Protein AF-L0M8H9-F1 (afdb_monomer)

Sequence (135 aa):
MLSGITGKNSRASKGLPVQMLIFFLCVLIVCFGIFAHTKLIQRTWFQWFGEYAVSIYYDNQHADSHVEFGRADVYLEIYKGRWHMFFDIPCYRQRIANQVENNEMLNEWEIPEMDDYSFVLKNNARQTRYRHFCR

Foldseek 3Di:
DDDDDDPDPPPDPPPVVVVVVVVVVVVVVVVVVVVVVVVVVQWLDWDDDPQKIKTKGWDPPPVPPDDDPFFTWIKMFIAGHDVCVVVVNGLDMDTPDGGGRDPVQSNQWDFPDDDQFWTWIDRPPDIDIDTGHRD

Structure (mmCIF, N/CA/C/O backbone):
data_AF-L0M8H9-F1
#
_entry.id   AF-L0M8H9-F1
#
loop_
_atom_site.group_PDB
_atom_site.id
_atom_site.type_symbol
_atom_site.label_atom_id
_atom_site.label_alt_id
_atom_site.label_comp_id
_atom_site.label_asym_id
_atom_site.label_entity_id
_atom_site.label_seq_id
_atom_site.pdbx_PDB_ins_code
_atom_site.Cartn_x
_atom_site.Cartn_y
_atom_site.Cartn_z
_atom_site.occupancy
_atom_site.B_iso_or_equiv
_atom_site.auth_seq_id
_atom_site.auth_comp_id
_atom_site.auth_asym_id
_atom_site.auth_atom_id
_atom_site.pdbx_PDB_model_num
ATOM 1 N N . MET A 1 1 ? 51.473 10.904 -67.497 1.00 48.94 1 MET A N 1
ATOM 2 C CA . MET A 1 1 ? 50.974 9.667 -66.861 1.00 48.94 1 MET A CA 1
ATOM 3 C C . MET A 1 1 ? 51.459 9.647 -65.427 1.00 48.94 1 MET A C 1
ATOM 5 O O . MET A 1 1 ? 52.665 9.708 -65.250 1.00 48.94 1 MET A O 1
ATOM 9 N N . LEU A 1 2 ? 50.532 9.637 -64.463 1.00 43.12 2 LEU A N 1
ATOM 10 C CA . LEU A 1 2 ? 50.590 8.990 -63.138 1.00 43.12 2 LEU A CA 1
ATOM 11 C C . LEU A 1 2 ? 49.550 9.667 -62.231 1.00 43.12 2 LEU A C 1
ATOM 13 O O . LEU A 1 2 ? 49.849 10.554 -61.437 1.00 43.12 2 LEU A O 1
ATOM 17 N N . SER A 1 3 ? 48.294 9.248 -62.403 1.00 42.69 3 SER A N 1
ATOM 18 C CA . SER A 1 3 ? 47.244 9.432 -61.403 1.00 42.69 3 SER A CA 1
ATOM 19 C C . SER A 1 3 ? 47.542 8.505 -60.225 1.00 42.69 3 SER A C 1
ATOM 21 O O . SER A 1 3 ? 47.447 7.287 -60.357 1.00 42.69 3 SER A O 1
ATOM 23 N N . GLY A 1 4 ? 47.916 9.080 -59.084 1.00 46.88 4 GLY A N 1
ATOM 24 C CA . GLY A 1 4 ? 48.019 8.388 -57.801 1.00 46.88 4 GLY A CA 1
ATOM 25 C C . GLY A 1 4 ? 46.732 8.584 -57.009 1.00 46.88 4 GLY A C 1
ATOM 26 O O . GLY A 1 4 ? 46.434 9.683 -56.556 1.00 46.88 4 GLY A O 1
ATOM 27 N N . ILE A 1 5 ? 45.959 7.511 -56.912 1.00 50.50 5 ILE A N 1
ATOM 28 C CA . ILE A 1 5 ? 44.612 7.413 -56.351 1.00 50.50 5 ILE A CA 1
ATOM 29 C C . ILE A 1 5 ? 44.608 7.769 -54.856 1.00 50.50 5 ILE A C 1
ATOM 31 O O . ILE A 1 5 ? 45.333 7.180 -54.056 1.00 50.50 5 ILE A O 1
ATOM 35 N N . THR A 1 6 ? 43.742 8.705 -54.468 1.00 49.12 6 THR A N 1
ATOM 36 C CA . THR A 1 6 ? 43.407 9.005 -53.074 1.00 49.12 6 THR A CA 1
ATOM 37 C C . THR A 1 6 ? 42.599 7.853 -52.474 1.00 49.12 6 THR A C 1
ATOM 39 O O . THR A 1 6 ? 41.395 7.717 -52.688 1.00 49.12 6 THR A O 1
ATOM 42 N N . GLY A 1 7 ? 43.266 7.008 -51.690 1.00 44.31 7 GLY A N 1
ATOM 43 C CA . GLY A 1 7 ? 42.618 6.005 -50.852 1.00 44.31 7 GLY A CA 1
ATOM 44 C C . GLY A 1 7 ? 41.854 6.669 -49.706 1.00 44.31 7 GLY A C 1
ATOM 45 O O . GLY A 1 7 ? 42.407 6.915 -48.636 1.00 44.31 7 GLY A O 1
ATOM 46 N N . LYS A 1 8 ? 40.568 6.967 -49.919 1.00 45.81 8 LYS A N 1
ATOM 47 C CA . LYS A 1 8 ? 39.619 7.264 -48.839 1.00 45.81 8 LYS A CA 1
ATOM 48 C C . LYS A 1 8 ? 39.475 6.016 -47.965 1.00 45.81 8 LYS A C 1
ATOM 50 O O . LYS A 1 8 ? 38.771 5.075 -48.321 1.00 45.81 8 LYS A O 1
ATOM 55 N N . ASN A 1 9 ? 40.111 6.032 -46.798 1.00 46.75 9 ASN A N 1
ATOM 56 C CA . ASN A 1 9 ? 39.821 5.099 -45.714 1.00 46.75 9 ASN A CA 1
ATOM 57 C C . ASN A 1 9 ? 38.412 5.380 -45.165 1.00 46.75 9 ASN A C 1
ATOM 59 O O . ASN A 1 9 ? 38.244 6.118 -44.194 1.00 46.75 9 ASN A O 1
ATOM 63 N N . SER A 1 10 ? 37.391 4.780 -45.778 1.00 50.84 10 SER A N 1
ATOM 64 C CA . SER A 1 10 ? 36.070 4.628 -45.164 1.00 50.84 10 SER A CA 1
ATOM 65 C C . SER A 1 10 ? 36.190 3.677 -43.974 1.00 50.84 10 SER A C 1
ATOM 67 O O . SER A 1 10 ? 36.000 2.467 -44.098 1.00 50.84 10 SER A O 1
ATOM 69 N N . ARG A 1 11 ? 36.516 4.216 -42.793 1.00 55.88 11 ARG A N 1
ATOM 70 C CA . ARG A 1 11 ? 36.279 3.505 -41.533 1.00 55.88 11 ARG A CA 1
ATOM 71 C C . ARG A 1 11 ? 34.773 3.364 -41.359 1.00 55.88 11 ARG A C 1
ATOM 73 O O . ARG A 1 11 ? 34.070 4.324 -41.063 1.00 55.88 11 ARG A O 1
ATOM 80 N N . ALA A 1 12 ? 34.301 2.146 -41.593 1.00 53.41 12 ALA A N 1
ATOM 81 C CA . ALA A 1 12 ? 32.928 1.735 -41.393 1.00 53.41 12 ALA A CA 1
ATOM 82 C C . ALA A 1 12 ? 32.443 2.107 -39.981 1.00 53.41 12 ALA A C 1
ATOM 84 O O . ALA A 1 12 ? 33.004 1.670 -38.974 1.00 53.41 12 ALA A O 1
ATOM 85 N N . SER A 1 13 ? 31.374 2.900 -39.940 1.00 56.25 13 SER A N 1
ATOM 86 C CA . SER A 1 13 ? 30.564 3.239 -38.770 1.00 56.25 13 SER A CA 1
ATOM 87 C C . SER A 1 13 ? 29.892 1.979 -38.202 1.00 56.25 13 SER A C 1
ATOM 89 O O . SER A 1 13 ? 28.726 1.699 -38.458 1.00 56.25 13 SER A O 1
ATOM 91 N N . LYS A 1 14 ? 30.649 1.153 -37.473 1.00 54.75 14 LYS A N 1
ATOM 92 C CA . LYS A 1 14 ? 30.120 -0.031 -36.768 1.00 54.75 14 LYS A CA 1
ATOM 93 C C . LYS A 1 14 ? 29.769 0.252 -35.298 1.00 54.75 14 LYS A C 1
ATOM 95 O O . LYS A 1 14 ? 29.215 -0.613 -34.635 1.00 54.75 14 LYS A O 1
ATOM 100 N N . GLY A 1 15 ? 30.070 1.456 -34.796 1.00 56.44 15 GLY A N 1
ATOM 101 C CA . GLY A 1 15 ? 29.824 1.857 -33.402 1.00 56.44 15 GLY A CA 1
ATOM 102 C C . GLY A 1 15 ? 28.506 2.601 -33.154 1.00 56.44 15 GLY A C 1
ATOM 103 O O . GLY A 1 15 ? 28.009 2.585 -32.032 1.00 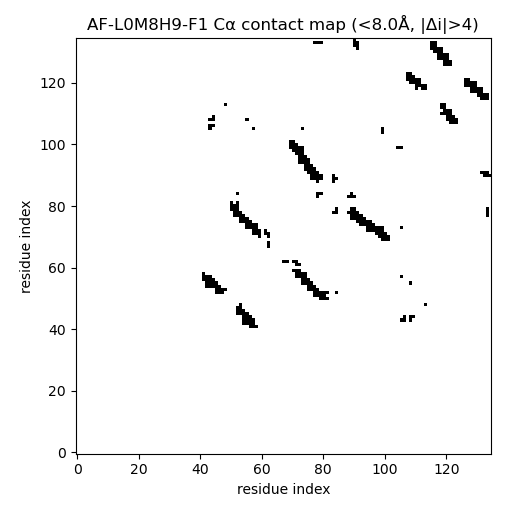56.44 15 GLY A O 1
ATOM 104 N N . LEU A 1 16 ? 27.909 3.204 -34.189 1.00 59.00 16 LEU A N 1
ATOM 105 C CA . LEU A 1 16 ? 26.694 4.018 -34.061 1.00 59.00 16 LEU A CA 1
ATOM 106 C C . LEU A 1 16 ? 25.466 3.260 -33.509 1.00 59.00 16 LEU A C 1
ATOM 108 O O . LEU A 1 16 ? 24.816 3.793 -32.611 1.00 59.00 16 LEU A O 1
ATOM 112 N N . PRO A 1 17 ? 25.133 2.032 -33.968 1.00 73.88 17 PRO A N 1
ATOM 113 C CA . PRO A 1 17 ? 23.917 1.359 -33.505 1.00 73.88 17 PRO A CA 1
ATOM 114 C C . PRO A 1 17 ? 24.040 0.868 -32.058 1.00 73.88 17 PRO A C 1
ATOM 116 O O . PRO A 1 17 ? 23.068 0.903 -31.310 1.00 73.88 17 PRO A O 1
ATOM 119 N N . VAL A 1 18 ? 25.244 0.469 -31.636 1.00 78.81 18 VAL A N 1
ATOM 120 C CA . VAL A 1 18 ? 25.504 0.037 -30.254 1.00 78.81 18 VAL A CA 1
ATOM 121 C C . VAL A 1 18 ? 25.443 1.232 -29.303 1.00 78.81 18 VAL A C 1
ATOM 123 O O . VAL A 1 18 ? 24.833 1.141 -28.242 1.00 78.81 18 VAL A O 1
ATOM 126 N N . GLN A 1 19 ? 26.004 2.378 -29.698 1.00 81.31 19 GLN A N 1
ATOM 127 C CA . GLN A 1 19 ? 25.920 3.612 -28.914 1.00 81.31 19 GLN A CA 1
ATOM 128 C C . GLN A 1 19 ? 24.477 4.126 -28.790 1.00 81.31 19 GLN A C 1
ATOM 130 O O . GLN A 1 19 ? 24.072 4.522 -27.698 1.00 81.31 19 GLN A O 1
ATOM 135 N N . MET A 1 20 ? 23.680 4.061 -29.863 1.00 84.38 20 MET A N 1
ATOM 136 C CA . MET A 1 20 ? 22.253 4.410 -29.813 1.00 84.38 20 MET A CA 1
ATOM 137 C C . MET A 1 20 ? 21.450 3.464 -28.911 1.00 84.38 20 MET A C 1
ATOM 139 O O . MET A 1 20 ? 20.607 3.930 -28.148 1.00 84.38 20 MET A O 1
ATOM 143 N N . LEU A 1 21 ? 21.732 2.155 -28.946 1.00 87.38 21 LEU A N 1
ATOM 144 C CA . LEU A 1 21 ? 21.078 1.174 -28.075 1.00 87.38 21 LEU A CA 1
ATOM 145 C C . LEU A 1 21 ? 21.384 1.438 -26.596 1.00 87.38 21 LEU A C 1
ATOM 147 O O . LEU A 1 21 ? 20.470 1.444 -25.775 1.00 87.38 21 LEU A O 1
ATOM 151 N N . ILE A 1 22 ? 22.654 1.688 -26.260 1.00 89.06 22 ILE A N 1
ATOM 152 C CA . ILE A 1 22 ? 23.066 2.018 -24.889 1.00 89.06 22 ILE A CA 1
ATOM 153 C C . ILE A 1 22 ? 22.358 3.289 -24.421 1.00 89.06 22 ILE A C 1
ATOM 155 O O . ILE A 1 22 ? 21.803 3.307 -23.327 1.00 89.06 22 ILE A O 1
ATOM 159 N N . PHE A 1 23 ? 22.319 4.331 -25.258 1.00 89.94 23 PHE A N 1
ATOM 160 C CA . PHE A 1 23 ? 21.622 5.569 -24.922 1.00 89.94 23 PHE A CA 1
ATOM 161 C C . PHE A 1 23 ? 20.132 5.326 -24.650 1.00 89.94 23 PHE A C 1
ATOM 163 O O . PHE A 1 23 ? 19.615 5.774 -23.630 1.00 89.94 23 PHE A O 1
ATOM 170 N N . PHE A 1 24 ? 19.454 4.560 -25.509 1.00 90.44 24 PHE A N 1
ATOM 171 C CA . PHE A 1 24 ? 18.038 4.238 -25.335 1.00 90.44 24 PHE A CA 1
ATOM 172 C C . PHE A 1 24 ? 17.769 3.456 -24.042 1.00 90.44 24 PHE A C 1
ATOM 174 O O . PHE A 1 24 ? 16.849 3.793 -23.298 1.00 90.44 24 PHE A O 1
ATOM 181 N N . LEU A 1 25 ? 18.606 2.463 -23.725 1.00 92.25 25 LEU A N 1
ATOM 182 C CA . LEU A 1 25 ? 18.513 1.713 -22.470 1.00 92.25 25 LEU A CA 1
ATOM 183 C C . LEU A 1 25 ? 18.731 2.615 -21.249 1.00 92.25 25 LEU A C 1
ATOM 185 O O . LEU A 1 25 ? 17.977 2.516 -20.284 1.00 92.25 25 LEU A O 1
ATOM 189 N N . CYS A 1 26 ? 19.702 3.529 -21.298 1.00 91.12 26 CYS A N 1
ATOM 190 C CA . CYS A 1 26 ? 19.927 4.495 -20.224 1.00 91.12 26 CYS A CA 1
ATOM 191 C C . CYS A 1 26 ? 18.709 5.405 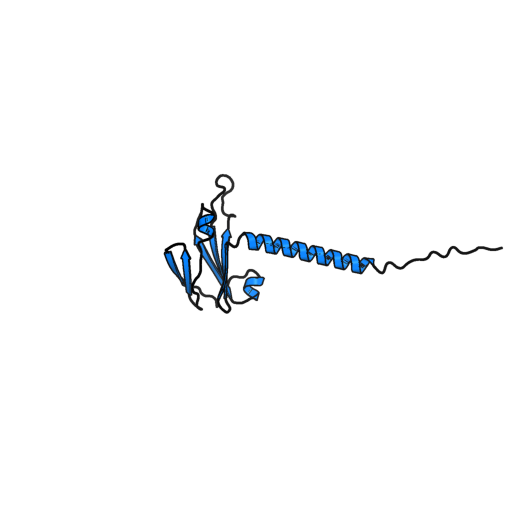-20.012 1.00 91.12 26 CYS A C 1
ATOM 193 O O . CYS A 1 26 ? 18.298 5.599 -18.870 1.00 91.12 26 CYS A O 1
ATOM 195 N N . VAL A 1 27 ? 18.100 5.923 -21.087 1.00 91.19 27 VAL A N 1
ATOM 196 C CA . VAL A 1 27 ? 16.881 6.745 -20.981 1.00 91.19 27 VAL A CA 1
ATOM 197 C C . VAL A 1 27 ? 15.742 5.941 -20.357 1.00 91.19 27 VAL A C 1
ATOM 199 O O . VAL A 1 27 ? 15.106 6.428 -19.428 1.00 91.19 27 VAL A O 1
ATOM 202 N N . LEU A 1 28 ? 15.520 4.697 -20.794 1.00 90.56 28 LEU A N 1
ATOM 203 C CA . LEU A 1 28 ? 14.486 3.834 -20.217 1.00 90.56 28 LEU A CA 1
ATOM 204 C C . LEU A 1 28 ? 14.703 3.580 -18.721 1.00 90.56 28 LEU A C 1
ATOM 206 O O . LEU A 1 28 ? 13.751 3.678 -17.950 1.00 90.56 28 LEU A O 1
ATOM 210 N N . ILE A 1 29 ? 15.939 3.296 -18.301 1.00 89.75 29 ILE A N 1
ATOM 211 C CA . ILE A 1 29 ? 16.275 3.066 -16.889 1.00 89.75 29 ILE A CA 1
ATOM 212 C C . ILE A 1 29 ? 16.031 4.331 -16.059 1.00 89.75 29 ILE A C 1
ATOM 214 O O . ILE A 1 29 ? 15.445 4.246 -14.981 1.00 89.75 29 ILE A O 1
ATOM 218 N N . VAL A 1 30 ? 16.429 5.507 -16.556 1.00 89.94 30 VAL A N 1
ATOM 219 C CA . VAL A 1 30 ? 16.196 6.786 -15.863 1.00 89.94 30 VAL A CA 1
ATOM 220 C C . VAL A 1 30 ? 14.701 7.091 -15.769 1.00 89.94 30 VAL A C 1
ATOM 222 O O . VAL A 1 30 ? 14.218 7.421 -14.687 1.00 89.94 30 VAL A O 1
ATOM 225 N N . CYS A 1 31 ? 13.946 6.929 -16.858 1.00 85.06 31 CYS A N 1
ATOM 226 C CA . CYS A 1 31 ? 12.494 7.111 -16.853 1.00 85.06 31 CYS A CA 1
ATOM 227 C C . CYS A 1 31 ? 11.807 6.158 -15.868 1.00 85.06 31 CYS A C 1
ATOM 229 O O . CYS A 1 31 ? 10.938 6.585 -15.108 1.00 85.06 31 CYS A O 1
ATOM 231 N N . PHE A 1 32 ? 12.227 4.892 -15.839 1.00 82.62 32 PHE A N 1
ATOM 232 C CA . PHE A 1 32 ? 11.719 3.906 -14.890 1.00 82.62 32 PHE A CA 1
ATOM 233 C C . PHE A 1 32 ? 12.054 4.287 -13.442 1.00 82.62 32 PHE A C 1
ATOM 235 O O . PHE A 1 32 ? 11.187 4.219 -12.576 1.00 82.62 32 PHE A O 1
ATOM 242 N N . GLY A 1 33 ? 13.279 4.754 -13.184 1.00 79.25 33 GLY A N 1
ATOM 243 C CA . GLY A 1 33 ? 13.701 5.233 -11.869 1.00 79.25 33 GLY A CA 1
ATOM 244 C C . GLY A 1 33 ? 12.878 6.425 -11.379 1.00 79.25 33 GLY A C 1
ATOM 245 O O . GLY A 1 33 ? 12.429 6.420 -10.236 1.00 79.25 33 GLY A O 1
ATOM 246 N N . ILE A 1 34 ? 12.616 7.412 -12.245 1.00 78.25 34 ILE A N 1
ATOM 247 C CA . ILE A 1 34 ? 11.774 8.576 -11.921 1.00 78.25 34 ILE A CA 1
ATOM 248 C C . ILE A 1 34 ? 10.341 8.135 -11.604 1.00 78.25 34 ILE A C 1
ATOM 250 O O . ILE A 1 34 ? 9.785 8.551 -10.590 1.00 78.25 34 ILE A O 1
ATOM 254 N N . PHE A 1 35 ? 9.757 7.267 -12.435 1.00 73.44 35 PHE A N 1
ATOM 255 C CA . PHE A 1 35 ? 8.404 6.748 -12.229 1.00 73.44 35 PHE A CA 1
ATOM 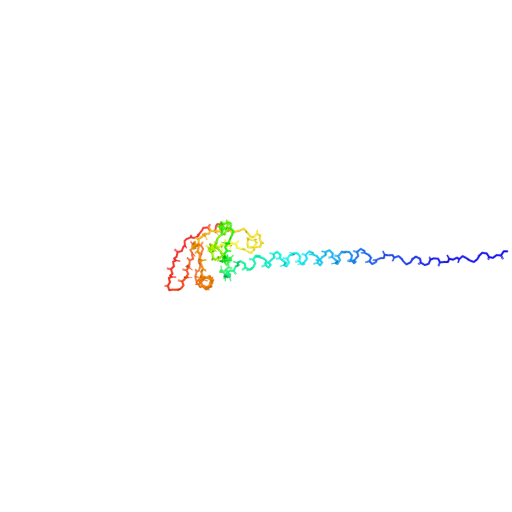256 C C . PHE A 1 35 ? 8.276 5.929 -10.934 1.00 73.44 35 PHE A C 1
ATOM 258 O O . PHE A 1 35 ? 7.300 6.062 -10.198 1.00 73.44 35 PHE A O 1
ATOM 265 N N . ALA A 1 36 ? 9.278 5.106 -10.618 1.00 68.06 36 ALA A N 1
ATOM 266 C CA . ALA A 1 36 ? 9.315 4.364 -9.364 1.00 68.06 36 ALA A CA 1
ATOM 267 C C . ALA A 1 36 ? 9.464 5.305 -8.154 1.00 68.06 36 ALA A C 1
ATOM 269 O O . ALA A 1 36 ? 8.787 5.120 -7.143 1.00 68.06 36 ALA A O 1
ATOM 270 N N . HIS A 1 37 ? 10.301 6.343 -8.258 1.00 65.12 37 HIS A N 1
ATOM 271 C CA . HIS A 1 37 ? 10.506 7.315 -7.183 1.00 65.12 37 HIS A CA 1
ATOM 272 C C . HIS A 1 37 ? 9.249 8.119 -6.852 1.00 65.12 37 HIS A C 1
ATOM 274 O O . HIS A 1 37 ? 8.943 8.290 -5.674 1.00 65.12 37 HIS A O 1
ATOM 280 N N . THR A 1 38 ? 8.499 8.589 -7.852 1.00 62.91 38 THR A N 1
ATOM 281 C CA . THR A 1 38 ? 7.263 9.349 -7.603 1.00 62.91 38 THR A CA 1
ATOM 282 C C . THR A 1 38 ? 6.220 8.514 -6.864 1.00 62.91 38 THR A C 1
ATOM 284 O O . THR A 1 38 ? 5.557 9.023 -5.963 1.00 62.91 38 THR A O 1
ATOM 287 N N . LYS A 1 39 ? 6.135 7.214 -7.165 1.00 59.97 39 LYS A N 1
ATOM 288 C CA . LYS A 1 39 ? 5.271 6.263 -6.451 1.00 59.97 39 LYS A CA 1
ATOM 289 C C . LYS A 1 39 ? 5.757 5.953 -5.032 1.00 59.97 39 LYS A C 1
ATOM 291 O O . LYS A 1 39 ? 4.934 5.757 -4.143 1.00 59.97 39 LYS A O 1
ATOM 296 N N . LEU A 1 40 ? 7.070 5.914 -4.804 1.00 59.62 40 LEU A N 1
ATOM 297 C CA . LEU A 1 40 ? 7.646 5.654 -3.480 1.00 59.62 40 LEU A CA 1
ATOM 298 C C . LEU A 1 40 ? 7.483 6.837 -2.522 1.00 59.62 40 LEU A C 1
ATOM 300 O O . LEU A 1 40 ? 7.227 6.613 -1.346 1.00 59.62 40 LEU A O 1
ATOM 304 N N . ILE A 1 41 ? 7.578 8.077 -3.009 1.00 61.22 41 ILE A N 1
ATOM 305 C CA . ILE A 1 41 ? 7.464 9.282 -2.166 1.00 61.22 41 ILE A CA 1
ATOM 306 C C . ILE A 1 41 ? 6.084 9.385 -1.497 1.00 61.22 41 ILE A C 1
ATOM 308 O O . ILE A 1 41 ? 5.978 9.920 -0.396 1.00 61.22 41 ILE A O 1
ATOM 312 N N . GLN A 1 42 ? 5.038 8.850 -2.131 1.00 65.62 42 GLN A N 1
ATOM 313 C CA . GLN A 1 42 ? 3.680 8.856 -1.581 1.00 65.62 42 GLN A CA 1
ATOM 314 C C . GLN A 1 42 ? 3.429 7.747 -0.549 1.00 65.62 42 GLN A C 1
ATOM 316 O O . GLN A 1 42 ? 2.452 7.820 0.192 1.00 65.62 42 GLN A O 1
ATOM 321 N N . ARG A 1 43 ? 4.288 6.721 -0.469 1.00 71.50 43 ARG A N 1
ATOM 322 C CA . ARG A 1 43 ? 4.114 5.592 0.457 1.00 71.50 43 ARG A CA 1
ATOM 323 C C . ARG A 1 43 ? 4.738 5.915 1.811 1.00 71.50 43 ARG A C 1
ATOM 325 O O . ARG A 1 43 ? 5.942 6.128 1.903 1.00 71.50 43 ARG A O 1
ATOM 332 N N . THR A 1 44 ? 3.927 5.908 2.862 1.00 73.25 44 THR A N 1
ATOM 333 C CA . THR A 1 44 ? 4.380 6.128 4.245 1.00 73.25 44 THR A CA 1
ATOM 334 C C . THR A 1 44 ? 4.808 4.836 4.917 1.00 73.25 44 THR A C 1
ATOM 336 O O . THR A 1 44 ? 5.684 4.846 5.776 1.00 73.25 44 THR A O 1
ATOM 339 N N . TRP A 1 45 ? 4.226 3.709 4.510 1.00 83.12 45 TRP A N 1
ATOM 340 C CA . TRP A 1 45 ? 4.537 2.416 5.097 1.00 83.12 45 TRP A CA 1
ATOM 341 C C . TRP A 1 45 ? 4.348 1.289 4.085 1.00 83.12 45 TRP A C 1
ATOM 343 O O . TRP A 1 45 ? 3.397 1.292 3.300 1.00 83.12 45 TRP A O 1
ATOM 353 N N . PHE A 1 46 ? 5.259 0.317 4.087 1.00 87.50 46 PHE A N 1
ATOM 354 C CA . PHE A 1 46 ? 5.190 -0.838 3.199 1.00 87.50 46 PHE A CA 1
ATOM 355 C C . PHE A 1 46 ? 5.813 -2.072 3.849 1.00 87.50 46 PHE A C 1
ATOM 357 O O . PHE A 1 46 ? 6.961 -2.026 4.293 1.00 87.50 46 PHE A O 1
ATOM 364 N N . GLN A 1 47 ? 5.089 -3.190 3.845 1.00 90.75 47 GLN A N 1
ATOM 365 C CA . GLN A 1 47 ? 5.582 -4.456 4.384 1.00 90.75 47 GLN A CA 1
ATOM 366 C C . GLN A 1 47 ? 4.958 -5.661 3.673 1.00 90.75 47 GLN A C 1
ATOM 368 O O . GLN A 1 47 ? 3.850 -5.597 3.138 1.00 90.75 47 GLN A O 1
ATOM 373 N N . TRP A 1 48 ? 5.689 -6.776 3.689 1.00 92.25 48 TRP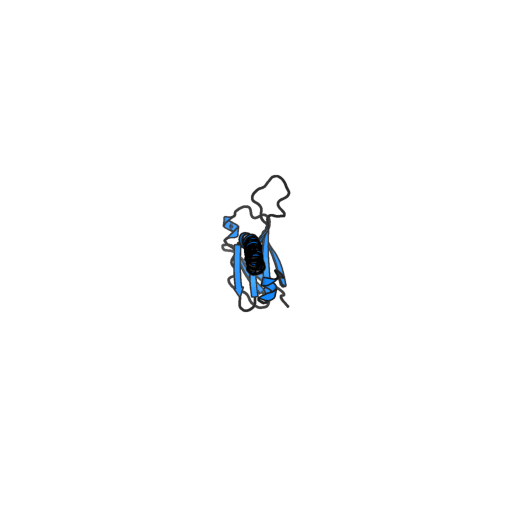 A N 1
ATOM 374 C CA . TRP A 1 48 ? 5.212 -8.079 3.236 1.00 92.25 48 TRP A CA 1
ATOM 375 C C . TRP A 1 48 ? 4.722 -8.934 4.411 1.00 92.25 48 TRP A C 1
ATOM 377 O O . TRP A 1 48 ? 5.422 -9.064 5.416 1.00 92.25 48 TRP A O 1
ATOM 387 N N . PHE A 1 49 ? 3.569 -9.580 4.236 1.00 91.00 49 PHE A N 1
ATOM 388 C CA . PHE A 1 49 ? 3.015 -10.607 5.121 1.00 91.00 49 PHE A CA 1
ATOM 389 C C . PHE A 1 49 ? 2.788 -11.878 4.307 1.00 91.00 49 PHE A C 1
ATOM 391 O O . PHE A 1 49 ? 1.762 -12.041 3.648 1.00 91.00 49 PHE A O 1
ATOM 398 N N . GLY A 1 50 ? 3.781 -12.770 4.298 1.00 90.50 50 GLY A N 1
ATOM 399 C CA . GLY A 1 50 ? 3.735 -13.968 3.459 1.00 90.50 50 GLY A CA 1
ATOM 400 C C . GLY A 1 50 ? 3.626 -13.609 1.973 1.00 90.50 50 GLY A C 1
ATOM 401 O O . GLY A 1 50 ? 4.545 -13.015 1.408 1.00 90.50 50 GLY A O 1
ATOM 402 N N . GLU A 1 51 ? 2.510 -13.976 1.339 1.00 91.31 51 GLU A N 1
ATOM 403 C CA . GLU A 1 51 ? 2.234 -13.659 -0.069 1.00 91.31 51 GLU A CA 1
ATOM 404 C C . GLU A 1 51 ? 1.606 -12.277 -0.296 1.00 91.31 51 GLU A C 1
ATOM 406 O O . GLU A 1 51 ? 1.523 -11.828 -1.442 1.00 91.31 51 GLU A O 1
ATOM 411 N N . TYR A 1 52 ? 1.196 -11.584 0.766 1.00 92.50 52 TYR A N 1
ATOM 412 C CA . TYR A 1 52 ? 0.564 -10.277 0.663 1.00 92.50 52 TYR A CA 1
ATOM 413 C C . TYR A 1 52 ? 1.588 -9.152 0.789 1.00 92.50 52 TYR A C 1
ATOM 415 O O . TYR A 1 52 ? 2.447 -9.171 1.670 1.00 92.50 52 TYR A O 1
ATOM 423 N N . ALA A 1 53 ? 1.471 -8.145 -0.070 1.00 93.00 53 ALA A N 1
ATOM 424 C CA . ALA A 1 53 ? 2.138 -6.862 0.105 1.00 93.00 53 ALA A CA 1
ATOM 425 C C . ALA A 1 53 ? 1.107 -5.860 0.611 1.00 93.00 53 ALA A C 1
ATOM 427 O O . AL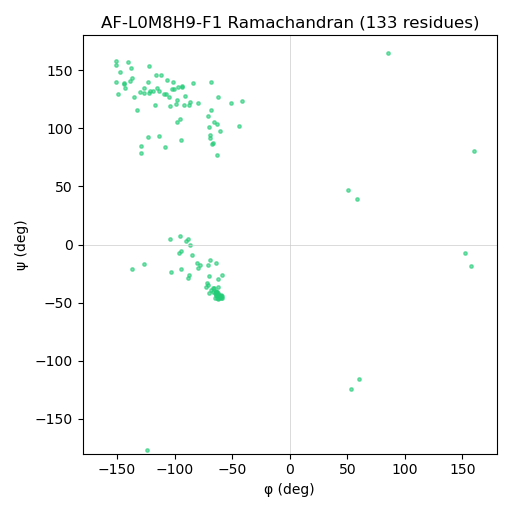A A 1 53 ? 0.017 -5.779 0.047 1.00 93.00 53 ALA A O 1
ATOM 428 N N . VAL A 1 54 ? 1.449 -5.075 1.625 1.00 92.31 54 VAL A N 1
ATOM 429 C CA . VAL A 1 54 ? 0.576 -4.012 2.119 1.00 92.31 54 VAL A CA 1
ATOM 430 C C . VAL A 1 54 ? 1.296 -2.684 2.012 1.00 92.31 54 VAL A C 1
ATOM 432 O O . VAL A 1 54 ? 2.460 -2.565 2.389 1.00 92.31 54 VAL A O 1
ATOM 435 N N . SER A 1 55 ? 0.601 -1.698 1.462 1.00 91.75 55 SER A N 1
ATOM 436 C CA . SER A 1 55 ? 1.097 -0.346 1.261 1.00 91.75 55 SER A CA 1
ATOM 437 C C . SER A 1 55 ? 0.128 0.638 1.887 1.00 91.75 55 SER A C 1
ATOM 439 O O . SER A 1 55 ? -1.068 0.595 1.606 1.00 91.75 55 SER A O 1
ATOM 441 N N . ILE A 1 56 ? 0.653 1.558 2.682 1.00 90.06 56 ILE A N 1
ATOM 442 C CA . ILE A 1 56 ? -0.067 2.737 3.147 1.00 90.06 56 ILE A CA 1
ATOM 443 C C . ILE A 1 56 ? 0.549 3.933 2.437 1.00 90.06 56 ILE A C 1
ATOM 445 O O . ILE A 1 56 ? 1.773 4.071 2.380 1.00 90.06 56 ILE A O 1
ATOM 449 N N . TYR A 1 57 ? -0.292 4.758 1.830 1.00 87.12 57 TYR A N 1
ATOM 450 C CA . TYR A 1 57 ? 0.139 5.940 1.097 1.00 87.12 57 TYR A CA 1
ATOM 451 C C . TYR A 1 57 ? -0.807 7.102 1.345 1.00 87.12 57 TYR A C 1
ATOM 453 O O . TYR A 1 57 ? -1.967 6.910 1.715 1.00 87.12 57 TYR A O 1
ATOM 461 N N . TYR A 1 58 ? -0.297 8.308 1.138 1.00 84.12 58 TYR A N 1
ATOM 462 C CA . TYR A 1 58 ? -1.097 9.518 1.170 1.00 84.12 58 TYR A CA 1
ATOM 463 C C . TYR A 1 58 ? -1.410 9.979 -0.252 1.00 84.12 58 TYR A C 1
ATOM 465 O O . TYR A 1 58 ? -0.564 9.933 -1.147 1.00 84.12 58 TYR A O 1
ATOM 473 N N . ASP A 1 59 ? -2.641 10.432 -0.450 1.00 81.25 59 ASP A N 1
ATOM 474 C CA . ASP A 1 59 ? -3.092 11.069 -1.676 1.00 81.25 59 ASP A CA 1
ATOM 475 C C . ASP A 1 59 ? -3.508 12.509 -1.363 1.00 81.25 59 ASP A C 1
ATOM 477 O O . ASP A 1 59 ? -4.388 12.772 -0.539 1.00 81.25 59 ASP A O 1
ATOM 481 N N . ASN A 1 60 ? -2.835 13.446 -2.021 1.00 73.56 60 ASN A N 1
ATOM 482 C CA . ASN A 1 60 ? -3.070 14.881 -1.920 1.00 73.56 60 ASN A CA 1
ATOM 483 C C . ASN A 1 60 ? -3.809 15.444 -3.145 1.00 73.56 60 ASN A C 1
ATOM 485 O O . ASN A 1 60 ? -4.002 16.654 -3.231 1.00 73.56 60 ASN A O 1
ATOM 489 N N . GLN A 1 61 ? -4.243 14.599 -4.089 1.00 66.44 61 GLN A N 1
ATOM 490 C CA . GLN A 1 61 ? -4.919 15.047 -5.312 1.00 66.44 61 GLN A CA 1
ATOM 491 C C . GLN A 1 61 ? -6.333 15.590 -5.064 1.00 66.44 61 GLN A C 1
ATOM 493 O O . GLN A 1 61 ? -6.859 16.307 -5.908 1.00 66.44 61 GLN A O 1
ATOM 498 N N . HIS A 1 62 ? -6.938 15.281 -3.912 1.00 54.47 62 HIS A N 1
ATOM 499 C CA . HIS A 1 62 ? -8.256 15.788 -3.508 1.00 54.47 62 HIS A CA 1
ATOM 500 C C . HIS A 1 62 ? -8.198 17.107 -2.722 1.00 54.47 62 HIS A C 1
ATOM 502 O O . HIS A 1 62 ? -9.236 17.590 -2.271 1.00 54.47 62 HIS A O 1
ATOM 508 N N . ALA A 1 63 ? -7.012 17.696 -2.537 1.00 52.97 63 ALA A N 1
ATOM 509 C CA . ALA A 1 63 ? -6.912 19.049 -2.013 1.00 52.97 63 ALA A CA 1
ATOM 510 C C . ALA A 1 63 ? -7.438 20.001 -3.092 1.00 52.97 63 ALA A C 1
ATOM 512 O O . ALA A 1 63 ? -6.711 20.359 -4.021 1.00 52.97 63 ALA A O 1
ATOM 513 N N . ASP A 1 64 ? -8.728 20.340 -2.991 1.00 45.75 64 ASP A N 1
ATOM 514 C CA . ASP A 1 64 ? -9.384 21.329 -3.835 1.00 45.75 64 ASP A CA 1
ATOM 515 C C . ASP A 1 64 ? -8.446 22.519 -4.014 1.00 45.75 64 ASP A C 1
ATOM 517 O O . ASP A 1 64 ? -7.941 23.118 -3.057 1.00 45.75 64 ASP A O 1
ATOM 521 N N . SER A 1 65 ? -8.174 22.809 -5.280 1.00 47.84 65 SER A N 1
ATOM 522 C CA . SER A 1 65 ? -7.411 23.950 -5.741 1.00 47.84 65 SER A CA 1
ATOM 523 C C . SER A 1 65 ? -7.849 25.200 -4.977 1.00 47.84 65 SER A C 1
ATOM 525 O O . SER A 1 65 ? -8.923 25.725 -5.252 1.00 47.84 65 SER A O 1
ATOM 527 N N . HIS A 1 66 ? -7.053 25.629 -3.990 1.00 44.03 66 HIS A N 1
ATOM 528 C CA . HIS A 1 66 ? -6.611 27.012 -3.769 1.00 44.03 66 HIS A CA 1
ATOM 529 C C . HIS A 1 66 ? -6.284 27.425 -2.326 1.00 44.03 66 HIS A C 1
ATOM 531 O O . HIS A 1 66 ? -5.758 28.527 -2.193 1.00 44.03 66 HIS A O 1
ATOM 537 N N . VAL A 1 67 ? -6.513 26.648 -1.254 1.00 43.50 67 VAL A N 1
ATOM 538 C CA . VAL A 1 67 ? -6.358 27.250 0.102 1.00 43.50 67 VAL A CA 1
ATOM 539 C C . VAL A 1 67 ? -5.639 26.417 1.172 1.00 43.50 67 VAL A C 1
ATOM 541 O O . VAL A 1 67 ? -5.086 27.016 2.088 1.00 43.50 67 VAL A O 1
ATOM 544 N N . GLU A 1 68 ? -5.518 25.092 1.081 1.00 45.72 68 GLU A N 1
ATOM 545 C CA . GLU A 1 68 ? -4.955 24.319 2.206 1.00 45.72 68 GLU A CA 1
ATOM 546 C C . GLU A 1 68 ? -3.837 23.368 1.769 1.00 45.72 68 GLU A C 1
ATOM 548 O O . GLU A 1 68 ? -4.033 22.176 1.534 1.00 45.72 68 GLU A O 1
ATOM 553 N N . PHE A 1 69 ? -2.619 23.911 1.698 1.00 50.25 69 PHE A N 1
ATOM 554 C CA . PHE A 1 69 ? -1.399 23.110 1.758 1.00 50.25 69 PHE A CA 1
ATOM 555 C C . PHE A 1 69 ? -1.374 22.377 3.106 1.00 50.25 69 PHE A C 1
ATOM 557 O O . PHE A 1 69 ? -0.992 22.965 4.113 1.00 50.25 69 PHE A O 1
ATOM 564 N N . GLY A 1 70 ? -1.798 21.114 3.146 1.00 56.53 70 GLY A N 1
ATOM 565 C CA . GLY A 1 70 ? -1.610 20.298 4.347 1.00 56.53 70 GLY A CA 1
ATOM 566 C C . GLY A 1 70 ? -2.537 19.107 4.519 1.00 56.53 70 GLY A C 1
ATOM 567 O O . GLY A 1 70 ? -2.189 18.220 5.281 1.00 56.53 70 GLY A O 1
ATOM 568 N N . ARG A 1 71 ? -3.679 19.036 3.826 1.00 66.25 71 ARG A N 1
ATOM 569 C CA . ARG A 1 71 ? -4.622 17.919 4.000 1.00 66.25 71 ARG A CA 1
ATOM 570 C C . ARG A 1 71 ? -4.341 16.800 3.005 1.00 66.25 71 ARG A C 1
ATOM 572 O O . ARG A 1 71 ? -4.434 17.011 1.798 1.00 66.25 71 ARG A O 1
ATOM 579 N N . ALA A 1 72 ? -4.036 15.612 3.518 1.00 76.19 72 ALA A N 1
ATOM 580 C CA . ALA A 1 72 ? -3.907 14.404 2.711 1.00 76.19 72 ALA A CA 1
ATOM 581 C C . ALA A 1 72 ? -4.847 13.298 3.204 1.00 76.19 72 ALA A C 1
ATOM 583 O O . ALA A 1 72 ? -5.015 13.086 4.407 1.00 76.19 72 ALA A O 1
ATOM 584 N N . ASP A 1 73 ? -5.450 12.577 2.264 1.00 84.81 73 ASP A N 1
ATOM 585 C CA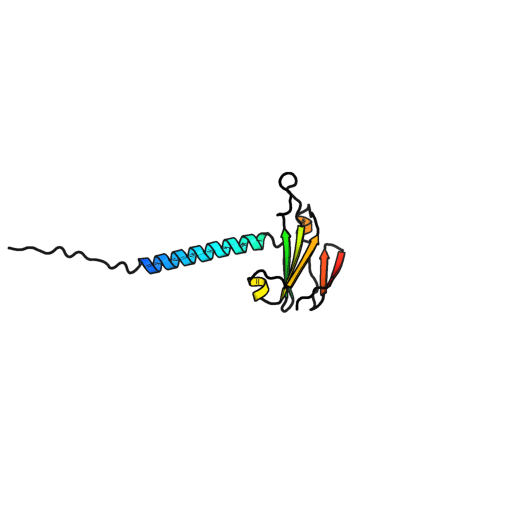 . ASP A 1 73 ? -6.192 11.360 2.572 1.00 84.81 73 ASP A CA 1
ATOM 586 C C . ASP A 1 73 ? -5.211 10.191 2.640 1.00 84.81 73 ASP A C 1
ATOM 588 O O . ASP A 1 73 ? -4.303 10.081 1.817 1.00 84.81 73 ASP A O 1
ATOM 592 N N . VAL A 1 74 ? -5.396 9.297 3.609 1.00 86.31 74 VAL A N 1
ATOM 593 C CA . VAL A 1 74 ? -4.533 8.123 3.775 1.00 86.31 74 VAL A CA 1
ATOM 594 C C . VAL A 1 74 ? -5.270 6.893 3.282 1.00 86.31 74 VAL A C 1
ATOM 596 O O . VAL A 1 74 ? -6.389 6.594 3.715 1.00 86.31 74 VAL A O 1
ATOM 599 N N . TYR A 1 75 ? -4.619 6.158 2.393 1.00 90.12 75 TYR A N 1
ATOM 600 C CA . TYR A 1 75 ? -5.128 4.942 1.787 1.00 90.12 75 TYR A CA 1
ATOM 601 C C . TYR A 1 75 ? -4.268 3.751 2.172 1.00 90.12 75 TYR A C 1
ATOM 603 O O . TYR A 1 75 ? -3.049 3.841 2.296 1.00 90.12 75 TYR A O 1
ATOM 611 N N . LEU A 1 76 ? -4.937 2.617 2.320 1.00 92.31 76 LEU A N 1
ATOM 612 C CA . LEU A 1 76 ? -4.346 1.310 2.503 1.00 92.31 76 LEU A CA 1
ATOM 613 C C . LEU A 1 76 ? -4.661 0.458 1.282 1.00 92.31 76 LEU A C 1
ATOM 615 O O . LEU A 1 76 ? -5.812 0.367 0.847 1.00 92.31 76 LEU A O 1
ATOM 619 N N . GLU A 1 77 ? -3.634 -0.194 0.764 1.00 93.94 77 GLU A N 1
ATOM 620 C CA . GLU A 1 77 ? -3.711 -1.133 -0.341 1.00 93.94 77 GLU A CA 1
ATOM 621 C C . GLU A 1 77 ? -3.080 -2.456 0.033 1.00 93.94 77 GLU A C 1
ATOM 623 O O . GLU A 1 77 ? -1.969 -2.501 0.558 1.00 93.94 77 GLU A O 1
ATOM 628 N N . ILE A 1 78 ? -3.777 -3.534 -0.301 1.00 94.31 78 ILE A N 1
ATOM 629 C CA . ILE A 1 78 ? -3.284 -4.898 -0.162 1.00 94.31 78 ILE A CA 1
ATOM 630 C C . ILE A 1 78 ? -3.168 -5.492 -1.557 1.00 94.31 78 ILE A C 1
ATOM 632 O O . ILE A 1 78 ? -4.079 -5.384 -2.380 1.00 94.31 78 ILE A O 1
ATOM 636 N N . TYR A 1 79 ? -2.045 -6.146 -1.802 1.00 93.62 79 TYR A N 1
ATOM 637 C CA . TYR A 1 79 ? -1.712 -6.842 -3.031 1.00 93.62 79 TYR A CA 1
ATOM 638 C C . TYR A 1 79 ? -1.508 -8.314 -2.707 1.00 93.62 79 TYR A C 1
ATOM 640 O O . TYR A 1 79 ? -0.769 -8.635 -1.780 1.00 93.62 79 TYR A O 1
ATOM 648 N N . LYS A 1 80 ? -2.114 -9.211 -3.485 1.00 93.38 80 LYS A N 1
ATOM 649 C CA . LYS A 1 80 ? -1.890 -10.653 -3.360 1.00 93.38 80 LYS A CA 1
ATOM 650 C C . LYS A 1 80 ? -0.861 -11.092 -4.396 1.00 93.38 80 LYS A C 1
ATOM 652 O O . LYS A 1 80 ? -1.141 -11.150 -5.591 1.00 93.38 80 LYS A O 1
ATOM 657 N N . GLY A 1 81 ? 0.354 -11.363 -3.941 1.00 90.81 81 GLY A N 1
ATOM 658 C CA . GLY A 1 81 ? 1.470 -11.763 -4.783 1.00 90.81 81 GLY A CA 1
ATOM 659 C C . GLY A 1 81 ? 2.249 -10.605 -5.415 1.00 90.81 81 GLY A C 1
ATOM 660 O O . GLY A 1 81 ? 1.833 -9.446 -5.476 1.00 90.81 81 GLY A O 1
ATOM 661 N N . ARG A 1 82 ? 3.437 -10.950 -5.920 1.00 87.88 82 ARG A N 1
ATOM 662 C CA . ARG A 1 82 ? 4.427 -9.985 -6.426 1.00 87.88 82 ARG A CA 1
ATOM 663 C C . ARG A 1 82 ? 3.985 -9.251 -7.686 1.00 87.88 82 ARG A C 1
ATOM 665 O O . ARG A 1 82 ? 4.260 -8.065 -7.820 1.00 87.88 82 ARG A O 1
ATOM 672 N N . TRP A 1 83 ? 3.287 -9.936 -8.589 1.00 88.25 83 TRP A N 1
ATOM 673 C CA . TRP A 1 83 ? 2.834 -9.343 -9.848 1.00 88.25 83 TRP A CA 1
ATOM 674 C C . TRP A 1 83 ? 1.761 -8.279 -9.643 1.00 88.25 83 TRP A C 1
ATOM 676 O O . TRP A 1 83 ? 1.825 -7.233 -10.278 1.00 88.25 83 TRP A O 1
ATOM 686 N N . HIS A 1 84 ? 0.830 -8.504 -8.715 1.00 89.81 84 HIS A N 1
ATOM 687 C CA . HIS A 1 84 ? -0.179 -7.509 -8.358 1.00 89.81 84 HIS A CA 1
ATOM 688 C C .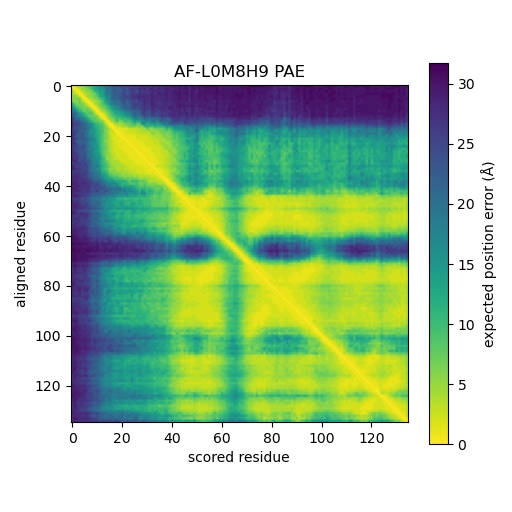 HIS A 1 84 ? 0.471 -6.221 -7.853 1.00 89.81 84 HIS A C 1
ATOM 690 O O . HIS A 1 84 ? 0.108 -5.138 -8.298 1.00 89.81 84 HIS A O 1
ATOM 696 N N . MET A 1 85 ? 1.480 -6.340 -6.985 1.00 86.88 85 MET A N 1
ATOM 697 C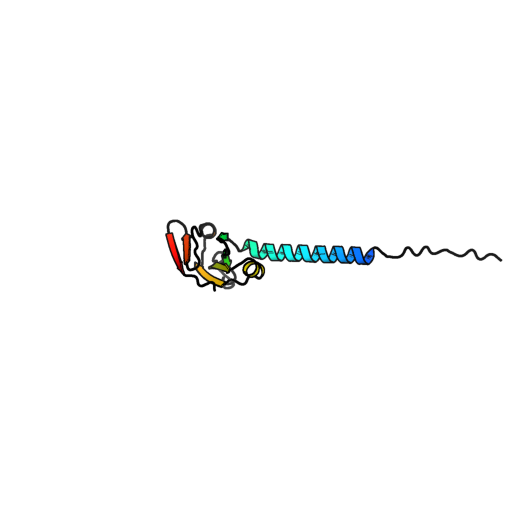 CA . MET A 1 85 ? 2.244 -5.189 -6.501 1.00 86.88 85 MET A CA 1
ATOM 698 C C . MET A 1 85 ? 3.037 -4.505 -7.622 1.00 86.88 85 MET A C 1
ATOM 700 O O . MET A 1 85 ? 3.043 -3.281 -7.699 1.00 86.88 85 MET A O 1
ATOM 704 N N . PHE A 1 86 ? 3.660 -5.275 -8.520 1.00 82.94 86 PHE A N 1
ATOM 705 C CA . PHE A 1 86 ? 4.439 -4.728 -9.634 1.00 82.94 86 PHE A CA 1
ATOM 706 C C . PHE A 1 86 ? 3.586 -3.924 -10.625 1.00 82.94 86 PHE A C 1
ATOM 708 O O . PHE A 1 86 ? 4.016 -2.874 -11.095 1.00 82.94 86 PHE A O 1
ATOM 715 N N . PHE A 1 87 ? 2.380 -4.404 -10.932 1.00 85.75 87 PHE A N 1
ATOM 716 C CA . PHE A 1 87 ? 1.450 -3.726 -11.837 1.00 85.75 87 PHE A CA 1
ATOM 717 C C . PHE A 1 87 ? 0.531 -2.715 -11.137 1.00 85.75 87 PHE A C 1
ATOM 719 O O . PHE A 1 87 ? -0.334 -2.148 -11.800 1.00 85.75 87 PHE A O 1
ATOM 726 N N . ASP A 1 88 ? 0.711 -2.473 -9.833 1.00 86.25 88 ASP A N 1
ATOM 727 C CA . ASP A 1 88 ? -0.115 -1.545 -9.045 1.00 86.25 88 ASP A CA 1
ATOM 728 C C . ASP A 1 88 ? -1.615 -1.930 -9.064 1.00 86.25 88 ASP A C 1
ATOM 730 O O . ASP A 1 88 ? -2.499 -1.080 -9.153 1.00 86.25 88 ASP A O 1
ATOM 734 N N . ILE A 1 89 ? -1.909 -3.239 -9.006 1.00 90.31 89 ILE A N 1
ATOM 735 C CA . ILE A 1 89 ? -3.267 -3.816 -9.018 1.00 90.31 89 ILE A CA 1
ATOM 736 C C . ILE A 1 89 ? -3.599 -4.373 -7.621 1.00 90.31 89 ILE A C 1
ATOM 738 O O . ILE A 1 89 ? -3.419 -5.575 -7.375 1.00 90.31 89 ILE A O 1
ATOM 742 N N . PRO A 1 90 ? -4.064 -3.534 -6.676 1.00 92.81 90 PRO A N 1
ATOM 743 C CA . PRO A 1 90 ? -4.430 -3.998 -5.344 1.00 92.81 90 PRO A CA 1
ATOM 744 C C . PRO A 1 90 ? -5.683 -4.881 -5.394 1.00 92.81 90 PRO A C 1
ATOM 746 O O . PRO A 1 90 ? -6.641 -4.590 -6.109 1.00 92.81 90 PRO A O 1
ATOM 749 N N . CYS A 1 91 ? -5.698 -5.953 -4.602 1.00 92.81 91 CYS A N 1
ATOM 750 C CA . CYS A 1 91 ? -6.895 -6.771 -4.375 1.00 92.81 91 CYS A CA 1
ATOM 751 C C . CYS A 1 91 ? -7.847 -6.128 -3.359 1.00 92.81 91 CYS A C 1
ATOM 753 O O . CYS A 1 91 ? -9.036 -6.439 -3.329 1.00 92.81 91 CYS A O 1
ATOM 755 N N . TYR A 1 92 ? -7.334 -5.209 -2.541 1.00 93.69 92 TYR A N 1
ATOM 756 C CA . TYR A 1 92 ? -8.111 -4.442 -1.584 1.00 93.69 92 TYR A CA 1
ATOM 757 C C . TYR A 1 92 ? -7.573 -3.019 -1.505 1.00 93.69 92 TYR A C 1
ATOM 759 O O . TYR A 1 92 ? -6.365 -2.822 -1.393 1.00 93.69 92 TYR A O 1
ATOM 767 N N . ARG A 1 93 ? -8.472 -2.034 -1.528 1.00 92.69 93 ARG A N 1
ATOM 768 C CA . ARG A 1 93 ? -8.153 -0.622 -1.315 1.00 92.69 93 ARG A CA 1
ATOM 769 C C . ARG A 1 93 ? -9.182 -0.030 -0.363 1.00 92.69 93 ARG A C 1
ATOM 771 O O . ARG A 1 93 ? -10.381 -0.122 -0.620 1.00 92.69 93 ARG A O 1
ATOM 778 N N . GLN A 1 94 ? -8.720 0.607 0.706 1.00 91.25 94 GLN A N 1
ATOM 779 C CA . GLN A 1 94 ? -9.582 1.322 1.639 1.00 91.25 94 GLN A CA 1
ATOM 780 C C . GLN A 1 94 ? -8.944 2.643 2.047 1.00 91.25 94 GLN A C 1
ATOM 782 O O . GLN A 1 94 ? -7.748 2.719 2.310 1.00 91.25 94 GLN A O 1
ATOM 787 N N . ARG A 1 95 ? -9.767 3.684 2.155 1.00 90.19 95 ARG A N 1
ATOM 788 C CA . ARG A 1 95 ? -9.367 4.929 2.801 1.00 90.19 95 ARG A CA 1
ATOM 789 C C . ARG A 1 95 ? -9.448 4.773 4.322 1.00 90.19 95 ARG A C 1
ATOM 791 O O . ARG A 1 95 ? -10.516 4.443 4.839 1.00 90.19 95 ARG A O 1
ATOM 798 N N . ILE A 1 96 ? -8.334 4.985 5.018 1.00 88.69 96 ILE A N 1
ATOM 799 C CA . ILE A 1 96 ? -8.209 4.767 6.471 1.00 88.69 96 ILE A CA 1
ATOM 800 C C . ILE A 1 96 ? -8.250 6.068 7.282 1.00 88.69 96 ILE A C 1
ATOM 802 O O . ILE A 1 96 ? -8.636 6.040 8.448 1.00 88.69 96 ILE A O 1
ATOM 806 N N . ALA A 1 97 ? -7.918 7.206 6.668 1.00 85.50 97 ALA A N 1
ATOM 807 C CA . ALA A 1 97 ? -8.088 8.529 7.261 1.00 85.50 97 ALA A CA 1
ATOM 808 C C . ALA A 1 97 ? -8.414 9.572 6.187 1.00 85.50 97 ALA A C 1
ATOM 810 O O . ALA A 1 97 ? -7.956 9.460 5.049 1.00 85.50 97 ALA A O 1
ATOM 811 N N . ASN A 1 98 ? -9.200 10.578 6.571 1.00 84.19 98 ASN A N 1
ATOM 812 C CA . ASN A 1 98 ? -9.520 11.738 5.743 1.00 84.19 98 ASN A CA 1
ATOM 813 C C . ASN A 1 98 ? -8.769 12.956 6.271 1.00 84.19 98 ASN A C 1
ATOM 815 O O . ASN A 1 98 ? -8.730 13.141 7.488 1.00 84.19 98 ASN A O 1
ATOM 819 N N . GLN A 1 99 ? -8.279 13.804 5.366 1.00 78.00 99 GLN A N 1
ATOM 820 C CA . GLN A 1 99 ? -7.803 15.154 5.691 1.00 78.00 99 GLN A CA 1
ATOM 821 C C . GLN A 1 99 ? -6.802 15.201 6.861 1.00 78.00 99 GLN A C 1
ATOM 823 O O . GLN A 1 99 ? -6.929 16.014 7.775 1.00 78.00 99 GLN A O 1
ATOM 828 N N . VAL A 1 100 ? -5.801 14.321 6.851 1.00 75.56 100 VAL A N 1
ATOM 829 C CA . VAL A 1 100 ? -4.718 14.357 7.840 1.00 75.56 100 VAL A CA 1
ATOM 830 C C . VAL A 1 100 ? -3.880 15.608 7.580 1.00 75.56 100 VAL A C 1
ATOM 832 O O . VAL A 1 100 ? -3.295 15.731 6.509 1.00 75.56 100 VAL A O 1
ATOM 835 N N . GLU A 1 101 ? -3.866 16.536 8.543 1.00 70.44 101 GLU A N 1
ATOM 836 C CA . GLU A 1 101 ? -3.158 17.827 8.454 1.00 70.44 101 GLU A CA 1
ATOM 837 C C . GLU A 1 101 ? -1.694 17.757 8.915 1.00 70.44 101 GLU A C 1
ATOM 839 O O . GLU A 1 101 ? -0.864 18.562 8.494 1.00 70.44 101 GLU A O 1
ATOM 844 N N . ASN A 1 102 ? -1.367 16.811 9.802 1.00 69.50 102 ASN A N 1
ATOM 845 C CA . ASN A 1 102 ? -0.035 16.685 10.387 1.00 69.50 102 ASN A CA 1
ATOM 846 C C . ASN A 1 102 ? 0.737 15.520 9.748 1.00 69.50 102 ASN A C 1
ATOM 848 O O . ASN A 1 102 ? 0.349 14.359 9.884 1.00 69.50 102 ASN A O 1
ATOM 852 N N . ASN A 1 103 ? 1.873 15.831 9.117 1.00 66.00 103 ASN A N 1
ATOM 853 C CA . ASN A 1 103 ? 2.787 14.841 8.540 1.00 66.00 103 ASN A CA 1
ATOM 854 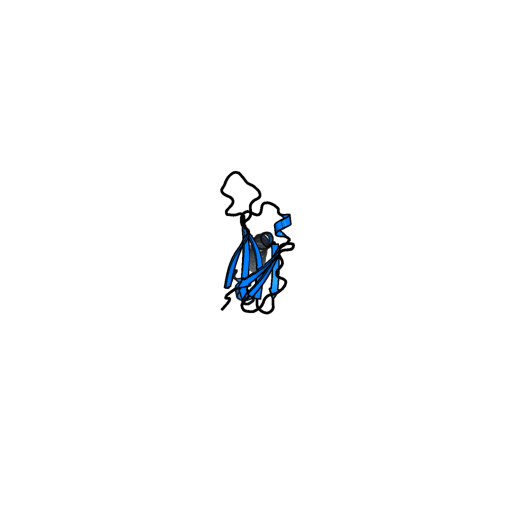C C . ASN A 1 103 ? 3.324 13.837 9.573 1.00 66.00 103 ASN A C 1
ATOM 856 O O . ASN A 1 103 ? 3.660 12.716 9.208 1.00 66.00 103 ASN A O 1
ATOM 860 N N . GLU A 1 104 ? 3.391 14.194 10.856 1.00 67.31 104 GLU A N 1
ATOM 861 C CA . GLU A 1 104 ? 3.814 13.262 11.909 1.00 67.31 104 GLU A CA 1
ATOM 862 C C . GLU A 1 104 ? 2.812 12.109 12.070 1.00 67.31 104 GLU A C 1
ATOM 864 O O . GLU A 1 104 ? 3.217 10.952 12.174 1.00 67.31 104 GLU A O 1
ATOM 869 N N . MET A 1 105 ? 1.509 12.391 11.935 1.00 66.69 105 MET A N 1
ATOM 870 C CA . MET A 1 105 ? 0.448 11.376 11.992 1.00 66.69 105 MET A CA 1
ATOM 871 C C . MET A 1 105 ? 0.455 10.434 10.780 1.00 66.69 105 MET A C 1
ATOM 873 O O . MET A 1 105 ? -0.211 9.399 10.800 1.00 66.69 105 MET A O 1
ATOM 877 N N . LEU A 1 106 ? 1.188 10.768 9.710 1.00 67.88 106 LEU A N 1
ATOM 878 C CA . LEU A 1 106 ? 1.367 9.894 8.546 1.00 67.88 106 LEU A CA 1
ATOM 879 C C . LEU A 1 106 ? 2.395 8.781 8.795 1.00 67.88 106 LEU A C 1
ATOM 881 O O . LEU A 1 106 ? 2.382 7.789 8.070 1.00 67.88 106 LEU A O 1
ATOM 885 N N . ASN A 1 107 ? 3.245 8.909 9.818 1.00 68.75 107 ASN A N 1
ATOM 886 C CA . ASN A 1 107 ? 4.302 7.937 10.121 1.00 68.75 107 ASN A CA 1
ATOM 887 C C . ASN A 1 107 ? 3.903 6.909 11.191 1.00 68.75 107 ASN A C 1
ATOM 889 O O . ASN A 1 107 ? 4.642 5.963 11.447 1.00 68.75 107 ASN A O 1
ATOM 893 N N . GLU A 1 108 ? 2.741 7.076 11.822 1.00 80.50 108 GLU A N 1
ATOM 894 C CA . GLU A 1 108 ? 2.310 6.271 12.975 1.00 80.50 108 GLU A CA 1
ATOM 895 C C . GLU A 1 108 ? 1.424 5.079 12.590 1.00 80.50 108 GLU A C 1
ATOM 897 O O . GLU A 1 108 ? 0.861 4.408 13.459 1.00 80.50 108 GLU A O 1
ATOM 902 N N . TRP A 1 109 ? 1.280 4.822 11.289 1.00 85.81 109 TRP A N 1
ATOM 903 C CA . TRP A 1 109 ? 0.496 3.709 10.775 1.00 85.81 109 TRP A CA 1
ATOM 904 C C . TRP A 1 109 ? 1.340 2.445 10.707 1.00 85.81 109 TRP A C 1
ATOM 906 O O . TRP A 1 109 ? 2.363 2.389 10.029 1.00 85.81 109 TRP A O 1
ATOM 916 N N . GLU A 1 110 ? 0.869 1.409 11.384 1.00 89.94 110 GLU A N 1
ATOM 917 C CA . GLU A 1 110 ? 1.522 0.109 11.436 1.00 89.94 110 GLU A CA 1
ATOM 918 C C . GLU A 1 110 ? 0.469 -0.986 11.281 1.00 89.94 110 GLU A C 1
ATOM 920 O O . GLU A 1 110 ? -0.642 -0.882 11.808 1.00 89.94 110 GLU A O 1
ATOM 925 N N . ILE A 1 111 ? 0.821 -2.063 10.585 1.00 91.12 111 ILE A N 1
ATOM 926 C CA . ILE A 1 111 ? 0.002 -3.273 10.536 1.00 91.12 111 ILE A CA 1
ATOM 927 C C . ILE A 1 111 ? 0.785 -4.373 11.246 1.00 91.12 111 ILE A C 1
ATOM 929 O O . ILE A 1 111 ? 1.639 -4.997 10.627 1.00 91.12 111 ILE A O 1
ATOM 933 N N . PRO A 1 112 ? 0.569 -4.598 12.552 1.00 90.75 112 PRO A N 1
ATOM 934 C CA . PRO A 1 112 ? 1.339 -5.595 13.293 1.00 90.75 112 PRO A CA 1
ATOM 935 C C . PRO A 1 112 ? 0.996 -7.037 12.900 1.00 90.75 112 PRO A C 1
ATOM 937 O O . PRO A 1 112 ? 1.827 -7.929 13.050 1.00 90.75 112 PRO A O 1
ATOM 940 N N . GLU A 1 113 ? -0.226 -7.281 12.423 1.00 91.69 113 GLU A N 1
ATOM 941 C CA . GLU A 1 113 ? -0.728 -8.619 12.118 1.00 91.69 113 GLU A CA 1
ATOM 942 C C . GLU A 1 113 ? -1.638 -8.591 10.888 1.00 91.69 113 GLU A C 1
ATOM 944 O O . GLU A 1 113 ? -2.487 -7.703 10.739 1.00 91.69 113 GLU A O 1
ATOM 949 N N . MET A 1 114 ? -1.481 -9.606 10.039 1.00 91.12 114 MET A N 1
ATOM 950 C CA . MET A 1 114 ? -2.332 -9.865 8.889 1.00 91.12 114 MET A CA 1
ATOM 951 C C . MET A 1 114 ? -2.502 -11.374 8.689 1.00 91.12 114 MET A C 1
ATOM 953 O O . MET A 1 114 ? -1.539 -12.134 8.781 1.00 91.12 114 MET A O 1
ATOM 957 N N . ASP A 1 115 ? -3.731 -11.775 8.384 1.00 90.56 115 ASP A N 1
ATOM 958 C CA . ASP A 1 115 ? -4.112 -13.114 7.944 1.00 90.56 115 ASP A CA 1
ATOM 959 C C . ASP A 1 115 ? -4.845 -13.034 6.586 1.00 90.56 115 ASP A C 1
ATOM 961 O O . ASP A 1 115 ? -4.985 -11.955 6.004 1.00 90.56 115 ASP A O 1
ATOM 965 N N . ASP A 1 116 ? -5.322 -14.169 6.070 1.00 89.56 116 ASP A N 1
ATOM 966 C CA . ASP A 1 116 ? -5.991 -14.258 4.761 1.00 89.56 116 ASP A CA 1
ATOM 967 C C . ASP A 1 116 ? -7.318 -13.482 4.656 1.00 89.56 116 ASP A C 1
ATOM 969 O O . ASP A 1 116 ? -7.812 -13.248 3.553 1.00 89.56 116 ASP A O 1
ATOM 973 N N . TYR A 1 117 ? -7.914 -13.078 5.780 1.00 90.38 117 TYR A N 1
ATOM 974 C CA . TYR A 1 117 ? -9.252 -12.479 5.840 1.00 90.38 117 TYR A CA 1
ATOM 975 C C . TYR A 1 117 ? -9.290 -11.138 6.568 1.00 90.38 117 TYR A C 1
ATOM 977 O O . TYR A 1 117 ? -10.285 -10.409 6.492 1.00 90.38 117 TYR A O 1
ATOM 985 N N . SER A 1 118 ? -8.262 -10.820 7.346 1.00 93.19 118 SER A N 1
ATOM 986 C CA . SER A 1 118 ? -8.234 -9.652 8.203 1.00 93.19 118 SER A CA 1
ATOM 987 C C . SER A 1 118 ? -6.827 -9.110 8.422 1.00 93.19 118 SER A C 1
ATOM 989 O O . SER A 1 118 ? -5.826 -9.801 8.260 1.00 93.19 118 SER A O 1
ATOM 991 N N . PHE A 1 119 ? -6.761 -7.835 8.782 1.00 92.62 119 PHE A N 1
ATOM 992 C CA . PHE A 1 119 ? -5.538 -7.183 9.231 1.00 92.62 119 PHE A CA 1
ATOM 993 C C . PHE A 1 119 ? -5.851 -6.280 10.420 1.00 92.62 119 PHE A C 1
ATOM 995 O O . PHE A 1 119 ? -6.972 -5.780 10.569 1.00 92.62 119 PHE A O 1
ATOM 1002 N N . VAL A 1 120 ? -4.863 -6.075 11.283 1.00 93.38 120 VAL A N 1
ATOM 1003 C CA . VAL A 1 120 ? -4.950 -5.116 12.386 1.00 93.38 120 VAL A CA 1
ATOM 1004 C C . VAL A 1 120 ? -4.244 -3.848 11.953 1.00 93.38 120 VAL A C 1
ATOM 1006 O O . VAL A 1 120 ? -3.064 -3.884 11.644 1.00 93.38 120 VAL A O 1
ATOM 1009 N N . LEU A 1 121 ? -4.953 -2.726 11.942 1.00 92.25 121 LEU A N 1
ATOM 1010 C CA . LEU A 1 121 ? -4.359 -1.413 11.737 1.00 92.25 121 LEU A CA 1
ATOM 1011 C C . LEU A 1 121 ? -4.148 -0.754 13.093 1.00 92.25 121 LEU A C 1
ATOM 1013 O O . LEU A 1 121 ? -5.095 -0.588 13.870 1.00 92.25 121 LEU A O 1
ATOM 1017 N N . LYS A 1 122 ? -2.910 -0.364 13.363 1.00 90.31 122 LYS A N 1
ATOM 1018 C CA . LYS A 1 122 ? -2.517 0.394 14.540 1.00 90.31 122 LYS A CA 1
ATOM 1019 C C . LYS A 1 122 ? -2.189 1.820 14.115 1.00 90.31 122 LYS A C 1
ATOM 1021 O O . LYS A 1 122 ? -1.419 2.036 13.185 1.00 90.31 122 LYS A O 1
ATOM 1026 N N . ASN A 1 123 ? -2.792 2.773 14.812 1.00 84.75 123 ASN A N 1
ATOM 1027 C CA . ASN A 1 123 ? -2.438 4.183 14.756 1.00 84.75 123 ASN A CA 1
ATOM 1028 C C . ASN A 1 123 ? -2.345 4.672 16.199 1.00 84.75 123 ASN A C 1
ATOM 1030 O O . ASN A 1 123 ? -3.340 4.645 16.935 1.00 84.75 123 ASN A O 1
ATOM 1034 N N . ASN A 1 124 ? -1.149 5.085 16.616 1.00 82.81 124 ASN A N 1
ATOM 1035 C CA . ASN A 1 124 ? -0.875 5.455 18.001 1.00 82.81 124 ASN A CA 1
ATOM 1036 C C . ASN A 1 124 ? -1.291 4.343 18.986 1.00 82.81 124 ASN A C 1
ATOM 1038 O O . ASN A 1 124 ? -0.871 3.189 18.871 1.00 82.81 124 ASN A O 1
ATOM 1042 N N . ALA A 1 125 ? -2.138 4.686 19.958 1.00 79.81 125 ALA A N 1
ATOM 1043 C CA . ALA A 1 125 ? -2.672 3.777 20.966 1.00 79.81 125 ALA A CA 1
ATOM 1044 C C . ALA A 1 125 ? -3.946 3.038 20.514 1.00 79.81 125 ALA A C 1
ATOM 1046 O O . ALA A 1 125 ? -4.503 2.254 21.283 1.00 79.81 125 ALA A O 1
ATOM 1047 N N . ARG A 1 126 ? -4.448 3.289 19.297 1.00 84.25 126 ARG A N 1
ATOM 1048 C CA . ARG A 1 126 ? -5.671 2.661 18.785 1.00 84.25 126 ARG A CA 1
ATOM 1049 C C . ARG A 1 126 ? -5.324 1.518 17.846 1.00 84.25 126 ARG A C 1
ATOM 1051 O O . ARG A 1 126 ? -4.512 1.670 16.938 1.00 84.25 126 ARG A O 1
ATOM 1058 N N . GLN A 1 127 ? -5.993 0.389 18.045 1.00 92.06 127 GLN A N 1
ATOM 1059 C CA . GLN A 1 127 ? -5.938 -0.759 17.151 1.00 92.06 127 GLN A CA 1
ATOM 1060 C C . GLN A 1 127 ? -7.345 -1.076 16.667 1.00 92.06 127 GLN A C 1
ATOM 1062 O O . GLN A 1 127 ? -8.275 -1.169 17.466 1.00 92.06 127 GLN A O 1
ATOM 1067 N N . THR A 1 128 ? -7.497 -1.231 15.358 1.00 90.88 128 THR A N 1
ATOM 1068 C CA . THR A 1 128 ? -8.769 -1.598 14.733 1.00 90.88 128 THR A CA 1
ATOM 1069 C C . THR A 1 128 ? -8.530 -2.758 13.782 1.00 90.88 128 THR A C 1
ATOM 1071 O O . THR A 1 128 ? -7.605 -2.718 12.972 1.00 90.88 128 THR A O 1
ATOM 1074 N N . ARG A 1 129 ? -9.349 -3.809 13.882 1.00 92.81 129 ARG A N 1
ATOM 1075 C CA . ARG A 1 129 ? -9.285 -4.956 12.972 1.00 92.81 129 ARG A CA 1
ATOM 1076 C C . ARG A 1 129 ? -10.223 -4.729 11.793 1.00 92.81 129 ARG A C 1
ATOM 1078 O O . ARG A 1 129 ? -11.410 -4.473 11.984 1.00 92.81 129 ARG A O 1
ATOM 1085 N N . TYR A 1 130 ? -9.690 -4.874 10.590 1.00 91.44 130 TYR A N 1
ATOM 1086 C CA . TYR A 1 130 ? -10.419 -4.753 9.334 1.00 91.44 130 TYR A CA 1
ATOM 1087 C C . TYR A 1 130 ? -10.498 -6.110 8.657 1.00 91.44 130 TYR A C 1
ATOM 1089 O O . TYR A 1 130 ? -9.572 -6.911 8.754 1.00 91.44 130 TYR A O 1
ATOM 1097 N N . ARG A 1 131 ? -11.605 -6.368 7.958 1.00 91.69 131 ARG A N 1
ATOM 1098 C CA . ARG A 1 131 ? -11.717 -7.523 7.065 1.00 91.69 131 ARG A CA 1
ATOM 1099 C C . ARG A 1 131 ? -11.332 -7.105 5.654 1.00 91.69 131 ARG A C 1
ATOM 1101 O O . ARG A 1 131 ? -11.801 -6.072 5.174 1.00 91.69 131 ARG A O 1
ATOM 1108 N N . HIS A 1 132 ? -10.529 -7.927 4.993 1.00 87.19 132 HIS A N 1
ATOM 1109 C CA . HIS A 1 132 ? -10.189 -7.780 3.582 1.00 87.19 132 HIS A CA 1
ATOM 1110 C C . HIS A 1 132 ? -10.578 -9.052 2.826 1.00 87.19 132 HIS A C 1
ATOM 1112 O O . HIS A 1 132 ? -10.698 -10.127 3.407 1.00 87.19 132 HIS A O 1
ATOM 1118 N N . PHE A 1 133 ? -10.852 -8.912 1.532 1.00 82.69 133 PHE A N 1
ATOM 1119 C CA . PHE A 1 133 ? -11.259 -10.026 0.680 1.00 82.69 133 PHE A CA 1
ATOM 1120 C C . PHE A 1 133 ? -10.383 -10.053 -0.568 1.00 82.69 133 PHE A C 1
ATOM 1122 O O . PHE A 1 133 ? -10.791 -9.612 -1.640 1.00 82.69 133 PHE A O 1
ATOM 1129 N N . CYS A 1 134 ? -9.173 -10.581 -0.414 1.00 83.06 134 CYS A N 1
ATOM 1130 C CA . CYS A 1 134 ? -8.240 -10.810 -1.510 1.00 83.06 134 CYS A CA 1
ATOM 1131 C C . CYS A 1 134 ? -8.383 -12.250 -2.027 1.00 83.06 134 CYS A C 1
ATOM 1133 O O . CYS A 1 134 ? -7.743 -13.178 -1.528 1.00 83.06 134 CYS A O 1
ATOM 1135 N N . ARG A 1 135 ? -9.270 -12.445 -3.011 1.00 69.69 135 ARG A N 1
ATOM 1136 C CA . ARG A 1 135 ? -9.415 -13.732 -3.709 1.00 69.69 135 ARG A CA 1
ATOM 1137 C C . ARG A 1 135 ? -8.330 -13.896 -4.760 1.00 69.69 135 ARG A C 1
ATOM 1139 O O . ARG A 1 135 ? -8.216 -12.992 -5.610 1.00 69.69 135 ARG A O 1
#

Radius of gyration: 26.09 Å; Cα contacts (8 Å, |Δi|>4): 190; chains: 1; bounding box: 63×42×88 Å

Mean predicted aligned error: 12.1 Å

Solvent-accessible surface area (backbone atoms only — not comparable to full-atom values): 8030 Å² total; per-residue (Å²): 142,83,89,79,80,84,81,78,81,79,76,74,84,76,59,58,68,59,52,51,50,52,50,53,51,51,51,51,51,52,54,50,49,54,58,50,47,62,60,50,74,37,44,62,37,76,52,74,59,89,60,31,39,38,40,32,32,52,47,57,84,79,47,66,91,82,83,61,95,48,41,27,32,32,35,40,35,33,13,71,37,69,63,26,53,73,70,72,47,58,52,36,77,47,78,79,45,72,62,46,62,53,74,72,71,55,66,44,60,44,67,90,46,74,61,87,49,34,36,35,44,32,46,81,94,46,74,47,79,45,78,51,73,65,129

pLDDT: mean 77.77, std 15.93, range [42.69, 94.31]

Secondary structure (DSSP, 8-state):
--------------SHHHHHHHHHHHHHHHHHHHHHHHHHHTEEEEEEETTEEEEEEEE-TTS-TTS-TT-EEEEEEEEESHHHHHTT--SEEEEEEEEE--GGGGS-EEEEEE-SSEEEEEETTEEEEEE----

Nearest PDB structures (foldseek):
  6q0w-assembly1_B  TM=4.361E-01  e=2.661E+00  Homo sapiens
  4hbs-assembly1_A  TM=3.164E-01  e=1.612E+00  Bacteroides ovatus ATCC 8483
  6q0r-assembly1_B  TM=4.311E-01  e=5.490E+00  Homo sapiens